Protein AF-A0A1Q8YG22-F1 (afdb_monomer)

Mean predicted aligned error: 10.12 Å

Sequence (71 aa):
MVNKAVIMMRNWVSDLDRDALPAVRQGEQALRDKYIKALEDSQVSEHPSIFALLKSQQGAIETEIARLPKE

InterPro domains:
  IPR012347 Ferritin-like [G3DSA:1.20.1260.10] (1-70)

Foldseek 3Di:
DVVVVVVVVVVVVVVCLPPVLVVVLVVLVVVLVVLVVVLVDVVCVVPVVSNVVSVVVSVVSVVVNVVRDDD

Secondary structure (DSSP, 8-state):
--HHHHHHHHHHHHHIIIIIHHHHHHHHHHHHHHHHHHHH-HHHHT-HHHHHHHHHHHHHHHHHHHHSPP-

Radius of gyration: 18.68 Å; Cα contacts (8 Å, |Δi|>4): 29; chains: 1; boun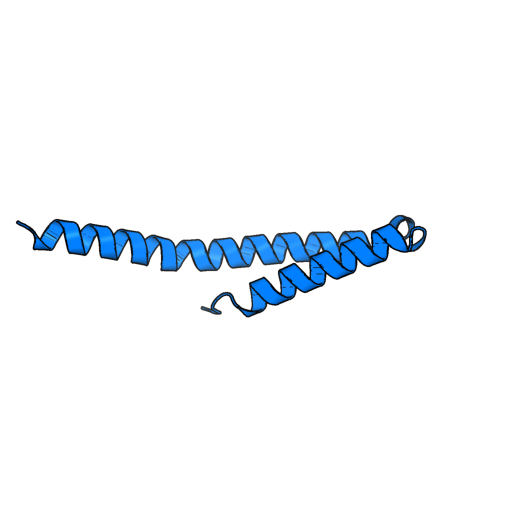ding box: 51×21×44 Å

Solvent-accessible surface area (backbone atoms only — not comparable to full-atom values): 4020 Å² total; per-residue (Å²): 128,68,69,63,57,55,50,50,52,50,47,50,52,48,51,47,54,65,53,45,51,57,50,50,46,52,50,52,50,59,49,43,56,50,44,53,55,51,67,70,34,67,74,35,66,74,33,65,69,58,41,52,48,51,52,53,53,39,54,52,50,54,52,51,56,70,69,46,85,75,135

Organism: NCBI:txid1111071

Structure (mmCIF, N/CA/C/O backbone):
data_AF-A0A1Q8YG22-F1
#
_entry.id   AF-A0A1Q8YG22-F1
#
loop_
_atom_site.group_PDB
_atom_site.id
_atom_site.type_symbol
_atom_site.label_atom_id
_atom_site.label_alt_id
_atom_site.label_comp_id
_atom_site.label_asym_id
_atom_site.label_entity_id
_atom_site.label_seq_id
_atom_site.pdbx_PDB_ins_code
_atom_site.Cartn_x
_atom_site.Cartn_y
_atom_site.Cartn_z
_atom_site.occupancy
_atom_site.B_iso_or_equiv
_atom_site.auth_seq_id
_atom_site.auth_comp_id
_atom_site.auth_asym_id
_atom_site.auth_atom_id
_atom_site.pdbx_PDB_model_num
ATOM 1 N N . MET A 1 1 ? 36.244 -13.127 -27.588 1.00 45.25 1 MET A N 1
ATOM 2 C CA . MET A 1 1 ? 34.902 -13.662 -27.251 1.00 45.25 1 MET A CA 1
ATOM 3 C C . MET A 1 1 ? 34.312 -13.119 -25.938 1.00 45.25 1 MET A C 1
ATOM 5 O O . MET A 1 1 ? 33.232 -13.543 -25.565 1.00 45.25 1 MET A O 1
ATOM 9 N N . VAL A 1 2 ? 34.939 -12.140 -25.266 1.00 47.72 2 VAL A N 1
ATOM 10 C CA . VAL A 1 2 ? 34.442 -11.576 -23.987 1.00 47.72 2 VAL A CA 1
ATOM 11 C C . VAL A 1 2 ? 33.292 -10.570 -24.183 1.00 47.72 2 VAL A C 1
ATOM 13 O O . VAL A 1 2 ? 32.396 -10.466 -23.353 1.00 47.72 2 VAL A O 1
ATOM 16 N N . ASN A 1 3 ? 33.250 -9.887 -25.332 1.00 47.19 3 ASN A N 1
ATOM 17 C CA . ASN A 1 3 ? 32.327 -8.772 -25.572 1.00 47.19 3 ASN A CA 1
ATOM 18 C C . ASN A 1 3 ? 30.837 -9.184 -25.596 1.00 47.19 3 ASN A C 1
ATOM 20 O O . ASN A 1 3 ? 29.971 -8.427 -25.177 1.00 47.19 3 ASN A O 1
ATOM 24 N N . LYS A 1 4 ? 30.522 -10.408 -26.045 1.00 42.50 4 LYS A N 1
ATOM 25 C CA . LYS A 1 4 ? 29.133 -10.874 -26.209 1.00 42.50 4 LYS A CA 1
ATOM 26 C C . LYS A 1 4 ? 28.464 -11.225 -24.872 1.00 42.50 4 LYS A C 1
ATOM 28 O O . LYS A 1 4 ? 27.287 -10.941 -24.699 1.00 42.50 4 LYS A O 1
ATOM 33 N N . ALA A 1 5 ? 29.219 -11.778 -23.921 1.00 43.47 5 ALA A N 1
ATOM 34 C CA . ALA A 1 5 ? 28.712 -12.141 -22.595 1.00 43.47 5 ALA A CA 1
ATOM 35 C C . ALA A 1 5 ? 28.433 -10.908 -21.721 1.00 43.47 5 ALA A C 1
ATOM 37 O O . ALA A 1 5 ? 27.417 -10.854 -21.035 1.00 43.47 5 ALA A O 1
ATOM 38 N N . VAL A 1 6 ? 29.294 -9.887 -21.803 1.00 53.91 6 VAL A N 1
ATOM 39 C CA . VAL A 1 6 ? 29.103 -8.619 -21.080 1.00 53.91 6 VAL A CA 1
ATOM 40 C C . VAL A 1 6 ? 27.887 -7.861 -21.614 1.00 53.91 6 VAL A C 1
ATOM 42 O O . VAL A 1 6 ? 27.087 -7.359 -20.833 1.00 53.91 6 VAL A O 1
ATOM 45 N N . ILE A 1 7 ? 27.698 -7.830 -22.937 1.00 57.84 7 ILE A N 1
ATOM 46 C CA . ILE A 1 7 ? 26.507 -7.228 -23.551 1.00 57.84 7 ILE A CA 1
ATOM 47 C C . ILE A 1 7 ? 25.245 -8.000 -23.154 1.00 57.84 7 ILE A C 1
ATOM 49 O O . ILE A 1 7 ? 24.232 -7.380 -22.866 1.00 57.84 7 ILE A O 1
ATOM 53 N N . MET A 1 8 ? 25.305 -9.331 -23.084 1.00 50.03 8 MET A N 1
ATOM 54 C CA . MET A 1 8 ? 24.159 -10.154 -22.696 1.00 50.03 8 MET A CA 1
ATOM 55 C C . MET A 1 8 ? 23.778 -9.964 -21.221 1.00 50.03 8 MET A C 1
ATOM 57 O O . MET A 1 8 ? 22.598 -9.809 -20.935 1.00 50.03 8 MET A O 1
ATOM 61 N N . MET A 1 9 ? 24.748 -9.882 -20.299 1.00 45.97 9 MET A N 1
ATOM 62 C CA . MET A 1 9 ? 24.474 -9.534 -18.896 1.00 45.97 9 MET A CA 1
ATOM 63 C C . MET A 1 9 ? 23.948 -8.108 -18.744 1.00 45.97 9 MET A C 1
ATOM 65 O O . MET A 1 9 ? 23.005 -7.888 -17.992 1.00 45.97 9 MET A O 1
ATOM 69 N N . ARG A 1 10 ? 24.525 -7.141 -19.467 1.00 54.75 10 ARG A N 1
ATOM 70 C CA . ARG A 1 10 ? 24.052 -5.754 -19.435 1.00 54.75 10 ARG A CA 1
ATOM 71 C C . ARG A 1 10 ? 22.636 -5.642 -19.983 1.00 54.75 10 ARG A C 1
ATOM 73 O O . ARG A 1 10 ? 21.832 -4.961 -19.375 1.00 54.75 10 ARG A O 1
ATOM 80 N N . ASN A 1 11 ? 22.324 -6.328 -21.078 1.00 55.34 11 ASN A N 1
ATOM 81 C CA . ASN A 1 11 ? 20.979 -6.342 -21.642 1.00 55.34 11 ASN A CA 1
ATOM 82 C C . ASN A 1 11 ? 19.996 -7.049 -20.706 1.00 55.34 11 ASN A C 1
ATOM 84 O O . ASN A 1 11 ? 18.908 -6.543 -20.513 1.00 55.34 11 ASN A O 1
ATOM 88 N N . TRP A 1 12 ? 20.392 -8.144 -20.051 1.00 52.44 12 TRP A N 1
ATOM 89 C CA . TRP A 1 12 ? 19.530 -8.819 -19.078 1.00 52.44 12 TRP A CA 1
ATOM 90 C C . TRP A 1 12 ? 19.246 -7.946 -17.852 1.00 52.44 12 TRP A C 1
ATOM 92 O O . TRP A 1 12 ? 18.105 -7.871 -17.417 1.00 52.44 12 TRP A O 1
ATOM 102 N N . VAL A 1 13 ? 20.257 -7.235 -17.338 1.00 54.34 13 VAL A N 1
ATOM 103 C CA . VAL A 1 13 ? 20.090 -6.241 -16.266 1.00 54.34 13 VAL A CA 1
ATOM 104 C C . VAL A 1 13 ? 19.244 -5.065 -16.740 1.00 54.34 13 VAL A C 1
ATOM 106 O O . VAL A 1 13 ? 18.359 -4.655 -16.010 1.00 54.34 13 VAL A O 1
ATOM 109 N N . SER A 1 14 ? 19.464 -4.550 -17.950 1.00 57.50 14 SER A N 1
ATOM 110 C CA . SER A 1 14 ? 18.670 -3.453 -18.509 1.00 57.50 14 SER A CA 1
ATOM 111 C C . SER A 1 14 ? 17.220 -3.849 -18.779 1.00 57.50 14 SER A C 1
ATOM 113 O O . SER A 1 14 ? 16.348 -3.027 -18.551 1.00 57.50 14 SER A O 1
ATOM 115 N N . ASP A 1 15 ? 16.942 -5.076 -19.214 1.00 56.41 15 ASP A N 1
ATOM 116 C CA . ASP A 1 15 ? 15.579 -5.564 -19.456 1.00 56.41 15 ASP A CA 1
ATOM 117 C C . ASP A 1 15 ? 14.856 -5.875 -18.131 1.00 56.41 15 ASP A C 1
ATOM 119 O O . ASP A 1 15 ? 13.677 -5.554 -17.981 1.00 56.41 15 ASP A O 1
ATOM 123 N N . LEU A 1 16 ? 15.570 -6.403 -17.123 1.00 53.78 16 LEU A N 1
A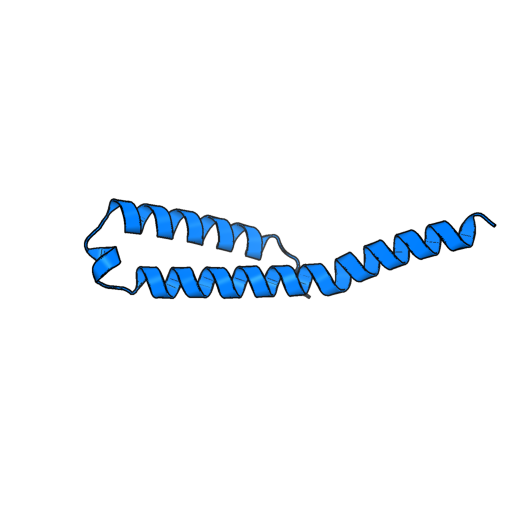TOM 124 C CA . LEU A 1 16 ? 15.075 -6.475 -15.741 1.00 53.78 16 LEU A CA 1
ATOM 125 C C . LEU A 1 16 ? 14.758 -5.080 -15.198 1.00 53.78 16 LEU A C 1
ATOM 127 O O . LEU A 1 16 ? 13.699 -4.874 -14.625 1.00 53.78 16 LEU A O 1
ATOM 131 N N . ASP A 1 17 ? 15.645 -4.112 -15.390 1.00 58.31 17 ASP A N 1
ATOM 132 C CA . ASP A 1 17 ? 15.469 -2.748 -14.891 1.00 58.31 17 ASP A CA 1
ATOM 133 C C . ASP A 1 17 ? 14.299 -2.034 -15.592 1.00 58.31 17 ASP A C 1
ATOM 135 O O . ASP A 1 17 ? 13.524 -1.318 -14.959 1.00 58.31 17 ASP A O 1
ATOM 139 N N . ARG A 1 18 ? 14.115 -2.280 -16.896 1.00 59.06 18 ARG A N 1
ATOM 140 C CA . ARG A 1 18 ? 13.130 -1.573 -17.721 1.00 59.06 18 ARG A CA 1
ATOM 141 C C . ARG A 1 18 ? 11.698 -2.061 -17.529 1.00 59.06 18 ARG A C 1
ATOM 143 O O . ARG A 1 18 ? 10.806 -1.222 -17.506 1.00 59.06 18 ARG A O 1
ATOM 150 N N . ASP A 1 19 ? 11.484 -3.366 -17.353 1.00 64.12 19 ASP A N 1
ATOM 151 C CA . ASP A 1 19 ? 10.135 -3.934 -17.205 1.00 64.12 19 ASP A CA 1
ATOM 152 C C . ASP A 1 19 ? 9.812 -4.338 -15.758 1.00 64.12 19 ASP A C 1
ATOM 154 O O . ASP A 1 19 ? 8.650 -4.269 -15.342 1.00 64.12 19 ASP A O 1
ATOM 158 N N . ALA A 1 20 ? 10.811 -4.708 -14.945 1.00 71.44 20 ALA A N 1
ATOM 159 C CA . ALA A 1 20 ? 10.548 -5.092 -13.560 1.00 71.44 20 ALA A CA 1
ATOM 160 C C . ALA A 1 20 ? 10.297 -3.879 -12.662 1.00 71.44 20 ALA A C 1
ATOM 162 O O . ALA A 1 20 ? 9.450 -3.975 -11.780 1.00 71.44 20 ALA A O 1
ATOM 163 N N . LEU A 1 21 ? 10.952 -2.730 -12.874 1.00 78.19 21 LEU A N 1
ATOM 164 C CA . LEU A 1 21 ? 10.687 -1.545 -12.047 1.00 78.19 21 LEU A CA 1
ATOM 165 C C . LEU A 1 21 ? 9.259 -0.997 -12.232 1.00 78.19 21 LEU A C 1
ATOM 167 O O . LEU A 1 21 ? 8.599 -0.744 -11.217 1.00 78.19 21 LEU A O 1
ATOM 171 N N . PRO A 1 22 ? 8.713 -0.883 -13.461 1.00 81.88 22 PRO A N 1
ATOM 172 C CA . P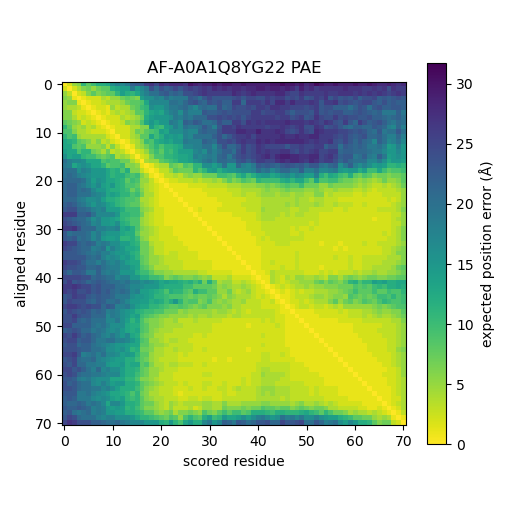RO A 1 22 ? 7.300 -0.564 -13.655 1.00 81.88 22 PRO A CA 1
ATOM 173 C C . PRO A 1 22 ? 6.358 -1.627 -13.080 1.00 81.88 22 PRO A C 1
ATOM 175 O O . PRO A 1 22 ? 5.371 -1.273 -12.434 1.00 81.88 22 PRO A O 1
AT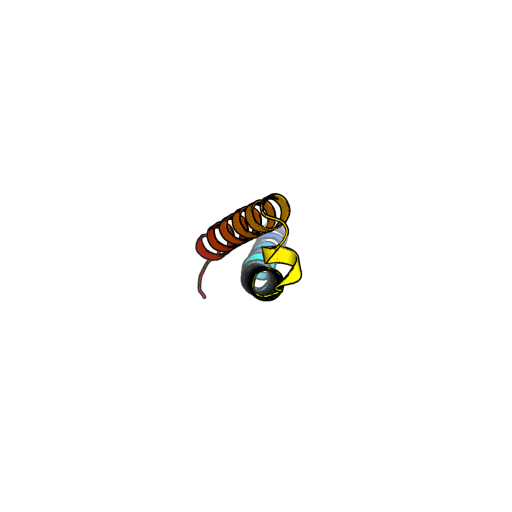OM 178 N N . ALA A 1 23 ? 6.661 -2.919 -13.250 1.00 82.12 23 ALA A N 1
ATOM 179 C CA . ALA A 1 23 ? 5.834 -3.998 -12.706 1.00 82.12 23 ALA A CA 1
ATOM 180 C C . ALA A 1 23 ? 5.813 -4.003 -11.166 1.00 82.12 23 ALA A C 1
ATOM 182 O O . ALA A 1 23 ? 4.752 -4.156 -10.559 1.00 82.12 23 ALA A O 1
ATOM 183 N N . VAL A 1 24 ? 6.961 -3.770 -10.522 1.00 82.38 24 VAL A N 1
ATOM 184 C CA . VAL A 1 24 ? 7.071 -3.608 -9.064 1.00 82.38 24 VAL A CA 1
ATOM 185 C C . VAL A 1 24 ? 6.278 -2.385 -8.617 1.00 82.38 24 VAL A C 1
ATOM 187 O O . VAL A 1 24 ? 5.473 -2.489 -7.698 1.00 82.38 24 VAL A O 1
ATOM 190 N N . ARG A 1 25 ? 6.403 -1.247 -9.314 1.00 85.12 25 ARG A N 1
ATOM 191 C CA . ARG A 1 25 ? 5.618 -0.041 -9.014 1.00 85.12 25 ARG A CA 1
ATOM 192 C C . ARG A 1 25 ? 4.113 -0.302 -9.084 1.00 85.12 25 ARG A C 1
ATOM 194 O O . ARG A 1 25 ? 3.387 0.131 -8.192 1.00 85.12 25 ARG A O 1
ATOM 201 N N . GLN A 1 26 ? 3.645 -1.010 -10.111 1.00 87.38 26 GLN A N 1
ATOM 202 C CA . GLN A 1 26 ? 2.236 -1.389 -10.249 1.00 87.38 26 GLN A CA 1
ATOM 203 C C . GLN A 1 26 ? 1.783 -2.331 -9.126 1.00 87.38 26 GLN A C 1
ATOM 205 O O . GLN A 1 26 ? 0.701 -2.146 -8.569 1.00 87.38 26 GLN A O 1
ATOM 210 N N . GLY A 1 27 ? 2.613 -3.310 -8.755 1.00 84.38 27 GLY A N 1
ATOM 211 C CA . GLY A 1 27 ? 2.343 -4.219 -7.640 1.00 84.38 27 GLY A CA 1
ATOM 212 C C . GLY A 1 27 ? 2.208 -3.486 -6.303 1.00 84.38 27 GLY A C 1
ATOM 213 O O . GLY A 1 27 ? 1.229 -3.692 -5.585 1.00 84.38 27 GLY A O 1
ATOM 214 N N . GLU A 1 28 ? 3.138 -2.578 -6.005 1.00 85.50 28 GLU A N 1
ATOM 215 C CA . GLU A 1 28 ? 3.113 -1.750 -4.796 1.00 85.50 28 GLU A CA 1
ATOM 216 C C . GLU A 1 28 ? 1.886 -0.823 -4.765 1.00 85.50 28 GLU A C 1
ATOM 218 O O . GLU A 1 28 ? 1.221 -0.691 -3.737 1.00 85.50 28 GLU A O 1
ATOM 223 N N . GLN A 1 29 ? 1.509 -0.226 -5.901 1.00 89.38 29 GLN A N 1
ATOM 224 C CA . GLN A 1 29 ? 0.283 0.575 -6.010 1.00 89.38 29 GLN A CA 1
ATOM 225 C C . GLN A 1 29 ? -0.975 -0.264 -5.753 1.00 89.38 29 GLN A C 1
ATOM 227 O O . GLN A 1 29 ? -1.830 0.143 -4.967 1.00 89.38 29 GLN A O 1
ATOM 232 N N . ALA A 1 30 ? -1.064 -1.457 -6.345 1.00 89.06 30 ALA A N 1
ATOM 233 C CA . ALA A 1 30 ? -2.180 -2.369 -6.114 1.00 89.06 30 ALA A CA 1
ATOM 234 C C . ALA A 1 30 ? -2.255 -2.831 -4.650 1.00 89.06 30 ALA A C 1
ATOM 236 O O . ALA A 1 30 ? -3.348 -3.042 -4.120 1.00 89.06 30 ALA A O 1
ATOM 237 N N . LEU A 1 31 ? -1.110 -2.987 -3.978 1.00 84.00 31 LEU A N 1
ATOM 238 C CA . LEU A 1 31 ? -1.053 -3.296 -2.553 1.00 84.00 31 LEU A CA 1
ATOM 239 C C . LEU A 1 31 ? -1.531 -2.111 -1.704 1.00 84.00 31 LEU A C 1
ATOM 241 O O . LEU A 1 31 ? -2.388 -2.304 -0.842 1.00 84.00 31 LEU A O 1
ATOM 245 N N . ARG A 1 32 ? -1.056 -0.889 -1.976 1.00 90.06 32 ARG A N 1
ATOM 246 C CA . ARG A 1 32 ? -1.520 0.342 -1.312 1.00 90.06 32 ARG A CA 1
ATOM 247 C C . ARG A 1 32 ? -3.038 0.495 -1.411 1.00 90.06 32 ARG A C 1
ATOM 249 O O . ARG A 1 32 ? -3.688 0.788 -0.412 1.00 90.06 32 ARG A O 1
ATOM 256 N N . ASP A 1 33 ? -3.617 0.243 -2.580 1.00 89.25 33 ASP A N 1
ATOM 257 C CA . ASP A 1 33 ? -5.061 0.376 -2.785 1.00 89.25 33 ASP A CA 1
ATOM 258 C C . ASP A 1 33 ? -5.869 -0.630 -1.939 1.00 89.25 33 ASP A C 1
ATOM 260 O O . ASP A 1 33 ? -6.991 -0.335 -1.524 1.00 89.25 33 ASP A O 1
ATOM 264 N N . LYS A 1 34 ? -5.298 -1.799 -1.610 1.00 88.06 34 LYS A N 1
ATOM 265 C CA . LYS A 1 34 ? -5.906 -2.735 -0.646 1.00 88.06 34 LYS A CA 1
ATOM 266 C C . LYS A 1 34 ? -5.851 -2.201 0.784 1.00 88.06 34 LYS A C 1
ATOM 268 O O . LYS A 1 34 ? -6.824 -2.374 1.509 1.00 88.06 34 LYS A O 1
ATOM 273 N N . TYR A 1 35 ? -4.758 -1.547 1.179 1.00 84.81 35 TYR A N 1
ATOM 274 C CA . TYR A 1 35 ? -4.660 -0.903 2.494 1.00 84.81 35 TYR A CA 1
ATOM 275 C C . TYR A 1 35 ? -5.669 0.235 2.649 1.00 84.81 35 TYR A C 1
ATOM 277 O O . TYR A 1 35 ? -6.316 0.315 3.686 1.00 84.81 35 TYR A O 1
ATOM 285 N N . ILE A 1 36 ? -5.853 1.062 1.614 1.00 90.25 36 ILE A N 1
ATOM 286 C CA . ILE A 1 36 ? -6.867 2.128 1.611 1.00 90.25 36 ILE A CA 1
ATOM 287 C C . ILE A 1 36 ? -8.254 1.529 1.865 1.00 90.25 36 ILE A C 1
ATOM 289 O O . ILE A 1 36 ? -8.929 1.933 2.805 1.00 90.25 36 ILE A O 1
ATOM 293 N N . LYS A 1 37 ? -8.629 0.490 1.109 1.00 88.19 37 LYS A N 1
ATOM 294 C CA . LYS A 1 37 ? -9.912 -0.205 1.300 1.00 88.19 37 LYS A CA 1
ATOM 295 C C . LYS A 1 37 ? -10.056 -0.826 2.688 1.00 88.19 37 LYS A C 1
ATOM 297 O O . LYS A 1 37 ? -11.128 -0.763 3.273 1.00 88.19 37 LYS A O 1
ATOM 302 N N . ALA A 1 38 ? -8.993 -1.428 3.222 1.00 86.44 38 ALA A N 1
ATOM 303 C CA . ALA A 1 38 ? -9.015 -2.005 4.564 1.00 86.44 38 ALA A CA 1
ATOM 304 C C . ALA A 1 38 ? -9.179 -0.932 5.654 1.00 86.44 38 ALA A C 1
ATOM 306 O O . ALA A 1 38 ? -9.816 -1.184 6.667 1.00 86.44 38 ALA A O 1
ATOM 307 N N . LEU A 1 39 ? -8.631 0.268 5.454 1.00 88.25 39 LEU A N 1
ATOM 308 C CA . LEU A 1 39 ? -8.775 1.394 6.382 1.00 88.25 39 LEU A CA 1
ATOM 309 C C . LEU A 1 39 ? -10.147 2.082 6.295 1.00 88.25 39 LEU A C 1
ATOM 311 O O . LEU A 1 39 ? -10.546 2.737 7.254 1.00 88.25 39 LEU A O 1
ATOM 315 N N . GLU A 1 40 ? -10.857 1.936 5.174 1.00 90.50 40 GLU A N 1
ATOM 316 C CA . GLU A 1 40 ? -12.253 2.368 5.006 1.00 90.50 40 GLU A CA 1
ATOM 317 C C . GLU A 1 40 ? -13.255 1.412 5.681 1.00 90.50 40 GLU A C 1
ATOM 319 O O . GLU A 1 40 ? -14.405 1.793 5.907 1.00 90.50 40 GLU A O 1
ATOM 324 N N . ASP A 1 41 ? -12.837 0.188 6.025 1.00 87.50 41 ASP A N 1
ATOM 325 C CA .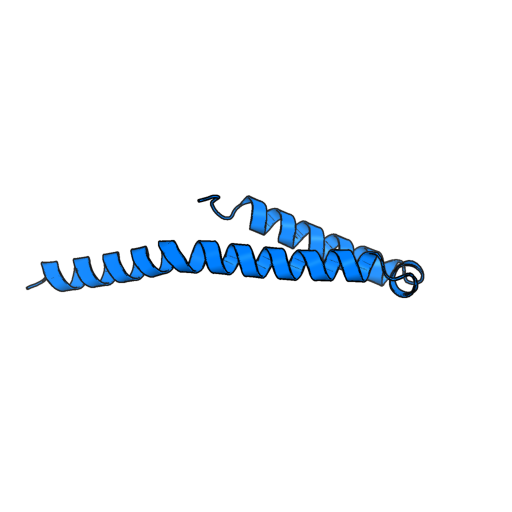 ASP A 1 41 ? -13.675 -0.785 6.726 1.00 87.50 41 ASP A CA 1
ATOM 326 C C . ASP A 1 41 ? -13.957 -0.325 8.166 1.00 87.50 41 ASP A C 1
ATOM 328 O O . ASP A 1 41 ? -13.051 -0.132 8.987 1.00 87.50 41 ASP A O 1
ATOM 332 N N . SER A 1 42 ? -15.242 -0.188 8.501 1.00 74.12 42 SER A N 1
ATOM 333 C CA . SER A 1 42 ? -15.688 0.222 9.831 1.00 74.12 42 SER A CA 1
ATOM 334 C C . SER A 1 42 ? -15.195 -0.722 10.932 1.00 74.12 42 SER A C 1
ATOM 336 O O . SER A 1 42 ? -14.881 -0.254 12.023 1.00 74.12 42 SER A O 1
ATOM 338 N N . GLN A 1 43 ? -15.026 -2.0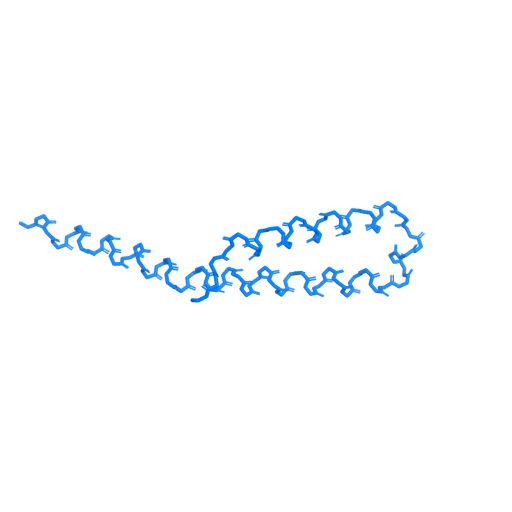19 10.653 1.00 82.81 43 GLN A N 1
ATOM 339 C 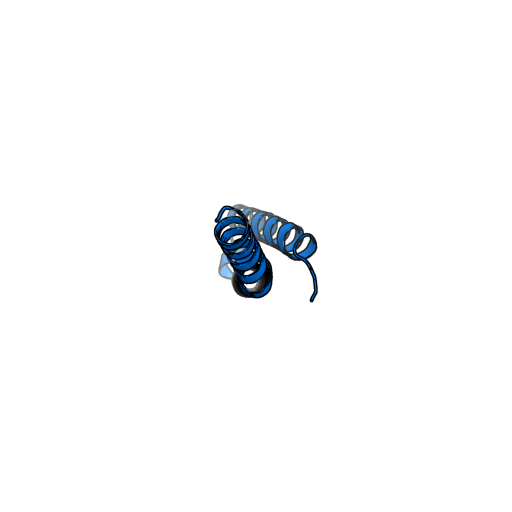CA . GLN A 1 43 ? -14.508 -2.982 11.633 1.00 82.81 43 GLN A CA 1
ATOM 340 C C . GLN A 1 43 ? -13.047 -2.706 12.002 1.00 82.81 43 GLN A C 1
ATOM 342 O O . GLN A 1 43 ? -12.628 -2.904 13.140 1.00 82.81 43 GLN A O 1
ATOM 347 N N . VAL A 1 44 ? -12.254 -2.199 11.058 1.00 77.31 44 VAL A N 1
ATOM 348 C CA . VAL A 1 44 ? -10.868 -1.800 11.320 1.00 77.31 44 VAL A CA 1
ATOM 349 C C . VAL A 1 44 ? -10.828 -0.528 12.166 1.00 77.31 44 VAL A C 1
ATOM 351 O O . VAL A 1 44 ? -9.979 -0.403 13.051 1.00 77.31 44 VAL A O 1
ATOM 354 N N . SER A 1 45 ? -11.772 0.393 11.952 1.00 78.00 45 SER A N 1
ATOM 355 C CA . SER A 1 45 ? -11.889 1.622 12.748 1.00 78.00 45 SER A CA 1
ATOM 356 C C . SER A 1 45 ? -12.250 1.363 14.220 1.00 78.00 45 SER A C 1
ATOM 358 O O . SER A 1 45 ? -11.847 2.126 15.098 1.00 78.00 45 SER A O 1
ATOM 360 N N . GLU A 1 46 ? -12.923 0.244 14.504 1.00 88.00 46 GLU A N 1
ATOM 361 C CA . GLU A 1 46 ? -13.257 -0.221 15.859 1.00 88.00 46 GLU A CA 1
ATOM 362 C C . GLU A 1 46 ? -12.049 -0.823 16.605 1.00 88.00 46 GLU A C 1
ATOM 364 O O . GLU A 1 46 ? -12.100 -1.037 17.819 1.00 88.00 46 GLU A O 1
ATOM 369 N N . HIS A 1 47 ? -10.926 -1.044 15.911 1.00 90.06 47 HIS A N 1
ATOM 370 C CA . HIS A 1 47 ? -9.701 -1.609 16.472 1.00 90.06 47 HIS A CA 1
ATOM 371 C C . HIS A 1 47 ? -8.499 -0.666 16.277 1.00 90.06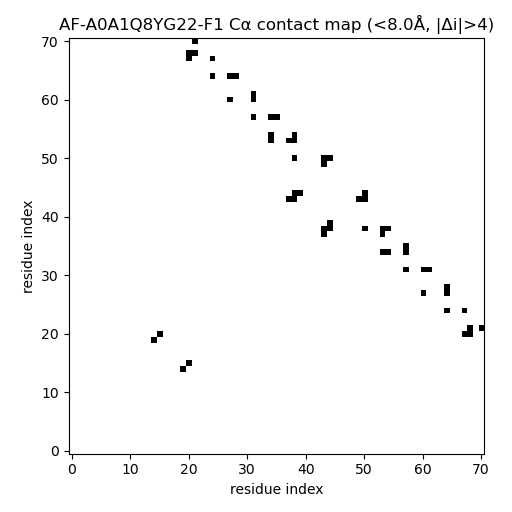 47 HIS A C 1
ATOM 373 O O . HIS A 1 47 ? -7.726 -0.824 15.327 1.00 90.06 47 HIS A O 1
ATOM 379 N N . PRO A 1 48 ? -8.256 0.279 17.211 1.00 88.56 48 PRO A N 1
ATOM 380 C CA . PRO A 1 48 ? -7.229 1.315 17.061 1.00 88.56 48 PRO A CA 1
ATOM 381 C C . PRO A 1 48 ? -5.809 0.793 16.805 1.00 88.56 48 PRO A C 1
ATOM 383 O O . PRO A 1 48 ? -5.037 1.426 16.088 1.00 88.56 48 PRO A O 1
ATOM 386 N N . SER A 1 49 ? -5.452 -0.365 17.367 1.00 85.94 49 SER A N 1
ATOM 387 C CA . SER A 1 49 ? -4.148 -1.003 17.149 1.00 85.94 49 SER A CA 1
ATOM 388 C C . SER A 1 49 ? -3.993 -1.556 15.730 1.00 85.94 49 SER A C 1
ATOM 390 O O . SER A 1 49 ? -2.934 -1.399 15.126 1.00 85.94 49 SER A O 1
ATOM 392 N N . ILE A 1 50 ? -5.051 -2.159 15.182 1.00 82.38 50 ILE A N 1
ATOM 393 C CA . ILE A 1 50 ? -5.085 -2.673 13.807 1.00 82.38 50 ILE A CA 1
ATOM 394 C C . ILE A 1 50 ? -5.066 -1.500 12.829 1.00 82.38 50 ILE A C 1
ATOM 396 O O . ILE A 1 50 ? -4.258 -1.488 11.904 1.00 82.38 50 ILE A O 1
ATOM 400 N N . PHE A 1 51 ? -5.874 -0.470 13.084 1.00 88.44 51 PHE A N 1
ATOM 401 C CA . PHE A 1 51 ? -5.874 0.758 12.294 1.00 88.44 51 PHE A CA 1
ATOM 402 C C . PHE A 1 51 ? -4.484 1.413 12.249 1.00 88.44 51 PHE A C 1
ATOM 404 O O . PHE A 1 51 ? -3.985 1.750 11.174 1.00 88.44 51 PHE A O 1
ATOM 411 N N . ALA A 1 52 ? -3.820 1.558 13.402 1.00 86.56 52 ALA A N 1
ATOM 412 C CA . ALA A 1 52 ? -2.479 2.135 13.480 1.00 86.56 52 ALA A CA 1
ATOM 413 C C . ALA A 1 52 ? -1.435 1.302 12.717 1.00 86.56 52 ALA A C 1
ATOM 415 O O . ALA A 1 52 ? -0.597 1.869 12.012 1.00 86.56 52 ALA A O 1
ATOM 416 N N . LEU A 1 53 ? -1.507 -0.029 12.817 1.00 86.12 53 LEU A N 1
ATOM 417 C CA . LEU A 1 53 ? -0.625 -0.938 12.086 1.00 86.12 53 LEU A CA 1
ATOM 418 C C . LEU A 1 53 ? -0.806 -0.796 10.570 1.00 86.12 53 LEU A C 1
ATOM 420 O O . LEU A 1 53 ? 0.172 -0.571 9.858 1.00 86.12 53 LEU A O 1
ATOM 424 N N . LEU A 1 54 ? -2.047 -0.871 10.087 1.00 84.81 54 LEU A N 1
ATOM 425 C CA . LEU A 1 54 ? -2.360 -0.763 8.661 1.00 84.81 54 LEU A CA 1
ATOM 426 C C . LEU A 1 54 ? -1.940 0.596 8.095 1.00 84.81 54 LEU A C 1
ATOM 428 O O . LEU A 1 54 ? -1.358 0.663 7.015 1.00 84.81 54 LEU A O 1
ATOM 432 N N . LYS A 1 55 ? -2.146 1.677 8.853 1.00 89.38 55 LYS A N 1
ATOM 433 C CA . LYS A 1 55 ? -1.712 3.022 8.464 1.00 89.38 55 LYS A CA 1
ATOM 434 C C . LYS A 1 55 ? -0.187 3.148 8.400 1.00 89.38 55 LYS A C 1
ATOM 436 O O . LYS A 1 55 ? 0.342 3.777 7.486 1.00 89.38 55 LYS A O 1
ATOM 441 N N . SER A 1 56 ? 0.535 2.532 9.339 1.00 87.81 56 SER A N 1
ATOM 442 C CA . SER A 1 56 ? 2.002 2.501 9.314 1.00 87.81 56 SER A CA 1
ATOM 443 C C . SER A 1 56 ? 2.534 1.724 8.107 1.00 87.81 56 SER A C 1
ATOM 445 O O . SER A 1 56 ? 3.475 2.179 7.459 1.00 87.81 56 SER A O 1
ATOM 447 N N . GLN A 1 57 ? 1.922 0.584 7.786 1.00 84.25 57 GLN A N 1
ATOM 448 C CA . GLN A 1 57 ? 2.299 -0.239 6.637 1.00 84.25 57 GLN A CA 1
ATOM 449 C C . GLN A 1 57 ? 1.993 0.463 5.308 1.00 84.25 57 GLN A C 1
ATOM 451 O O . GLN A 1 57 ? 2.846 0.481 4.422 1.00 84.25 57 GLN A O 1
ATOM 456 N N . GLN A 1 58 ? 0.835 1.120 5.194 1.00 89.94 58 GLN A N 1
ATOM 457 C CA . GLN A 1 58 ? 0.498 1.955 4.039 1.00 89.94 58 GLN A CA 1
ATOM 458 C C . GLN A 1 58 ? 1.548 3.054 3.814 1.00 89.94 58 GLN A C 1
ATOM 460 O O . GLN A 1 58 ? 2.029 3.215 2.694 1.00 89.94 58 GLN A O 1
ATOM 465 N N . GLY A 1 59 ? 1.944 3.780 4.866 1.00 83.25 59 GLY A N 1
ATOM 466 C CA . GLY A 1 59 ? 2.944 4.847 4.748 1.00 83.25 59 GLY A CA 1
ATOM 467 C C . GLY A 1 59 ? 4.328 4.342 4.317 1.00 83.25 59 GLY A C 1
ATOM 468 O O . GLY A 1 59 ? 5.043 5.026 3.579 1.00 83.25 59 GLY A O 1
ATOM 469 N N . ALA A 1 60 ? 4.702 3.123 4.722 1.00 83.00 60 ALA A N 1
ATOM 470 C CA . ALA A 1 60 ? 5.931 2.485 4.256 1.00 83.00 60 ALA A CA 1
ATOM 471 C C . ALA A 1 60 ? 5.869 2.191 2.747 1.00 83.00 60 ALA A C 1
ATOM 473 O O . ALA A 1 60 ? 6.784 2.561 2.014 1.00 83.00 60 ALA A O 1
ATOM 474 N N . ILE A 1 61 ? 4.759 1.621 2.268 1.00 82.75 61 ILE A N 1
ATOM 475 C CA . ILE A 1 61 ? 4.535 1.341 0.840 1.00 82.75 61 ILE A CA 1
ATOM 476 C C . ILE A 1 61 ? 4.529 2.635 0.015 1.00 82.75 61 ILE A C 1
ATOM 478 O O . ILE A 1 61 ? 5.149 2.705 -1.043 1.00 82.75 61 ILE A O 1
ATOM 482 N N . GLU A 1 62 ? 3.884 3.697 0.500 1.00 87.56 62 GLU A N 1
ATOM 483 C CA . GLU A 1 62 ? 3.887 5.005 -0.169 1.00 87.56 62 GLU A CA 1
ATOM 484 C C . GLU A 1 62 ? 5.302 5.579 -0.315 1.00 87.56 62 GLU A C 1
ATOM 486 O O . GLU A 1 62 ? 5.639 6.143 -1.360 1.00 87.56 62 GLU A O 1
ATOM 491 N N . THR A 1 63 ? 6.147 5.383 0.701 1.00 86.31 63 THR A N 1
ATOM 492 C CA . THR A 1 63 ? 7.560 5.778 0.666 1.00 86.31 63 THR A CA 1
ATOM 493 C C . THR A 1 63 ? 8.334 4.986 -0.387 1.00 86.31 63 THR A C 1
ATOM 495 O O . THR A 1 63 ? 9.096 5.579 -1.151 1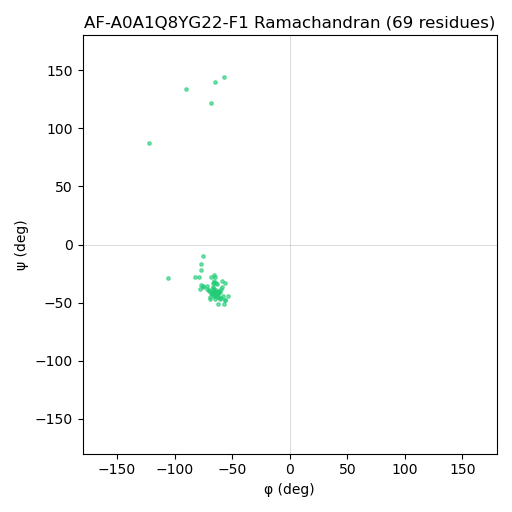.00 86.31 63 THR A O 1
ATOM 498 N N . GLU A 1 64 ? 8.127 3.671 -0.479 1.00 82.44 64 GLU A N 1
ATOM 499 C CA . GLU A 1 64 ? 8.794 2.842 -1.489 1.00 82.44 64 GLU A CA 1
ATOM 500 C C . GLU A 1 64 ? 8.316 3.174 -2.913 1.00 82.44 64 GLU A C 1
ATOM 502 O O . GLU A 1 64 ? 9.137 3.383 -3.808 1.00 82.44 64 GLU A O 1
ATOM 507 N N . ILE A 1 65 ? 7.012 3.380 -3.130 1.00 84.12 65 ILE A N 1
ATOM 508 C CA . ILE A 1 65 ? 6.470 3.849 -4.421 1.00 84.12 65 ILE A CA 1
ATOM 509 C C . ILE A 1 65 ? 7.074 5.201 -4.831 1.00 84.12 65 ILE A C 1
ATOM 511 O O . ILE A 1 65 ? 7.289 5.456 -6.022 1.00 84.12 65 ILE A O 1
ATOM 515 N N . ALA A 1 66 ? 7.320 6.096 -3.872 1.00 87.12 66 ALA A N 1
ATOM 516 C CA . ALA A 1 66 ? 7.932 7.394 -4.140 1.00 87.12 66 ALA A CA 1
ATOM 517 C C . ALA A 1 66 ? 9.406 7.282 -4.567 1.00 87.12 66 ALA A C 1
ATOM 519 O O . ALA A 1 66 ? 9.874 8.144 -5.312 1.00 87.12 66 ALA A O 1
ATOM 520 N N . ARG A 1 67 ? 10.117 6.234 -4.127 1.00 83.50 67 ARG A N 1
ATOM 521 C CA . ARG A 1 67 ? 11.516 5.951 -4.496 1.00 83.50 67 ARG A CA 1
ATOM 522 C C . ARG A 1 67 ? 11.657 5.247 -5.839 1.00 83.50 67 ARG A C 1
ATOM 524 O O . ARG A 1 67 ? 12.685 5.410 -6.491 1.00 83.50 67 ARG A O 1
ATOM 531 N N . LEU A 1 68 ? 10.652 4.476 -6.252 1.00 80.75 68 LEU A N 1
ATOM 532 C CA . LEU A 1 68 ? 10.652 3.842 -7.567 1.00 80.75 68 LEU A CA 1
ATOM 533 C C . LEU A 1 68 ? 10.610 4.912 -8.669 1.00 80.75 68 LEU A C 1
ATOM 535 O O . LEU A 1 68 ? 9.863 5.891 -8.530 1.00 80.75 68 LEU A O 1
ATOM 539 N N . PRO A 1 69 ? 11.358 4.738 -9.773 1.00 77.19 69 PRO A N 1
ATOM 540 C CA . PRO A 1 69 ? 11.309 5.673 -10.883 1.00 77.19 69 PRO A CA 1
ATOM 541 C C . PRO A 1 69 ? 9.879 5.810 -11.418 1.00 77.19 69 PRO A C 1
ATOM 543 O O . PRO A 1 69 ? 9.068 4.877 -11.398 1.00 77.19 69 PRO A O 1
ATOM 546 N N . LYS A 1 70 ? 9.558 7.036 -11.824 1.00 69.06 70 LYS A N 1
ATOM 547 C CA . LYS A 1 70 ? 8.434 7.326 -12.713 1.00 69.06 70 LYS A CA 1
ATOM 548 C C . LYS A 1 70 ? 9.035 7.243 -14.113 1.00 69.06 70 LYS A C 1
ATOM 550 O O . LYS A 1 70 ? 10.152 7.729 -14.263 1.00 69.06 70 LYS A O 1
ATOM 555 N N . GLU A 1 71 ? 8.350 6.557 -15.022 1.00 59.16 71 GLU A N 1
ATOM 556 C CA . GLU A 1 71 ? 8.771 6.292 -16.413 1.00 59.16 71 GLU A CA 1
ATOM 557 C C . GLU A 1 71 ? 9.682 7.358 -17.042 1.00 59.16 71 GLU A C 1
ATOM 559 O O . GLU A 1 71 ? 9.390 8.568 -16.883 1.00 59.16 71 GLU A O 1
#

pLDDT: mean 75.7, std 15.12, range [42.5, 90.5]